Protein AF-A0A9P8PAF6-F1 (afdb_monomer)

Solvent-accessible surface area (backbone atoms only — not comparable to full-atom values): 6484 Å² total; per-residue (Å²): 134,80,80,55,71,42,57,32,78,85,74,51,74,38,40,49,71,60,51,53,59,43,48,71,35,85,88,36,74,45,32,33,90,87,77,63,42,79,60,46,69,59,84,84,63,65,84,78,63,75,80,76,70,83,89,75,89,79,89,77,79,87,80,76,92,78,86,88,79,90,82,79,88,80,77,90,79,88,76,89,79,93,75,90,83,88,89,91,134

Structure (mmCIF, N/CA/C/O backbone):
data_AF-A0A9P8PAF6-F1
#
_entry.id   AF-A0A9P8PAF6-F1
#
loop_
_atom_site.group_PDB
_atom_site.id
_atom_site.type_symbol
_atom_site.label_atom_id
_atom_site.label_alt_id
_atom_site.label_comp_id
_atom_site.label_asym_id
_atom_site.label_entity_id
_atom_site.label_seq_id
_atom_site.pdbx_PDB_ins_code
_atom_site.Cartn_x
_atom_site.Cartn_y
_atom_site.Cartn_z
_atom_site.occupancy
_atom_site.B_iso_or_equiv
_atom_site.auth_seq_id
_atom_site.auth_comp_id
_atom_site.auth_asym_id
_atom_site.a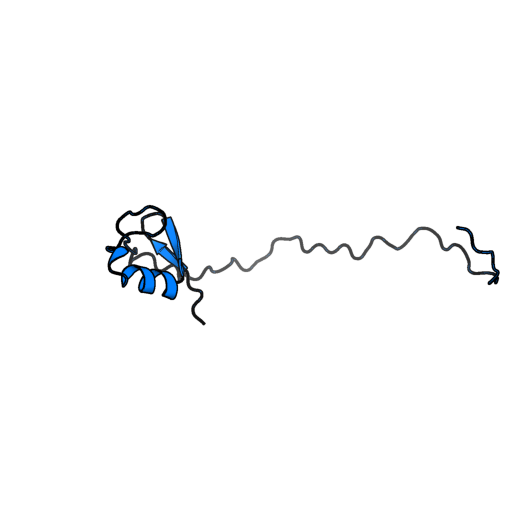uth_atom_id
_atom_site.pdbx_PDB_model_num
ATOM 1 N N . MET A 1 1 ? 20.779 -3.652 -7.478 1.00 52.69 1 MET A N 1
ATOM 2 C CA . MET A 1 1 ? 20.214 -3.471 -6.123 1.00 52.69 1 MET A CA 1
ATOM 3 C C . MET A 1 1 ? 18.708 -3.242 -6.250 1.00 52.69 1 MET A C 1
ATOM 5 O O . MET A 1 1 ? 18.299 -2.250 -6.824 1.00 52.69 1 MET A O 1
ATOM 9 N N . SER A 1 2 ? 17.920 -4.237 -5.838 1.00 60.53 2 SER A N 1
ATOM 10 C CA . SER A 1 2 ? 16.478 -4.237 -5.510 1.00 60.53 2 SER A CA 1
ATOM 11 C C . SER A 1 2 ? 15.493 -3.322 -6.276 1.00 60.53 2 SER A C 1
ATOM 13 O O . SER A 1 2 ? 14.778 -2.545 -5.653 1.00 60.53 2 SER A O 1
ATOM 15 N N . ASN A 1 3 ? 15.349 -3.508 -7.596 1.00 64.81 3 ASN A N 1
ATOM 16 C CA . ASN A 1 3 ? 14.278 -2.911 -8.425 1.00 64.81 3 ASN A CA 1
ATOM 17 C C . ASN A 1 3 ? 12.998 -3.772 -8.499 1.00 64.81 3 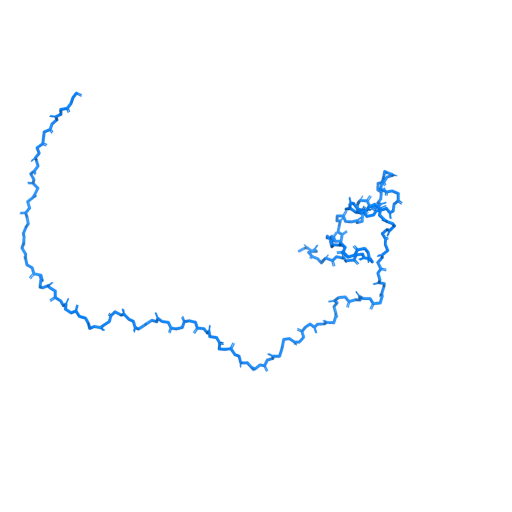ASN A C 1
ATOM 19 O O . ASN A 1 3 ? 12.220 -3.636 -9.438 1.00 64.81 3 ASN A O 1
ATOM 23 N N . ARG A 1 4 ? 12.765 -4.700 -7.557 1.00 78.25 4 ARG A N 1
ATOM 24 C CA . ARG A 1 4 ? 11.572 -5.559 -7.629 1.00 78.25 4 ARG A CA 1
ATOM 25 C C . ARG A 1 4 ? 10.323 -4.739 -7.267 1.00 78.25 4 ARG A C 1
ATOM 27 O O . ARG A 1 4 ? 10.255 -4.245 -6.133 1.00 78.25 4 ARG A O 1
ATOM 34 N N . PRO A 1 5 ? 9.354 -4.590 -8.188 1.00 85.69 5 PRO A N 1
ATOM 35 C CA . PRO A 1 5 ? 8.100 -3.930 -7.879 1.00 85.69 5 PRO A CA 1
ATOM 36 C C . PRO A 1 5 ? 7.226 -4.837 -7.009 1.00 85.69 5 PRO A C 1
ATOM 38 O O . PRO A 1 5 ? 7.281 -6.066 -7.090 1.00 85.69 5 PRO A O 1
ATOM 41 N N . VAL A 1 6 ? 6.411 -4.207 -6.178 1.00 87.50 6 VAL A N 1
ATOM 42 C CA . VAL A 1 6 ? 5.353 -4.811 -5.374 1.00 87.50 6 VAL A CA 1
ATOM 43 C C . VAL A 1 6 ? 4.053 -4.173 -5.811 1.00 87.50 6 VAL A C 1
ATOM 45 O O . VAL A 1 6 ? 3.979 -2.949 -5.922 1.00 87.50 6 VAL A O 1
ATOM 48 N N . ILE A 1 7 ? 3.042 -4.997 -6.050 1.00 89.50 7 ILE A N 1
ATOM 49 C CA . ILE A 1 7 ? 1.711 -4.548 -6.445 1.00 89.50 7 ILE A CA 1
ATOM 50 C C . ILE A 1 7 ? 0.774 -4.824 -5.274 1.00 89.50 7 ILE A C 1
ATOM 52 O O . ILE A 1 7 ? 0.726 -5.947 -4.775 1.00 89.50 7 ILE A O 1
ATOM 56 N N . GLY A 1 8 ? 0.073 -3.790 -4.813 1.00 89.56 8 GLY A N 1
ATOM 57 C CA . GLY A 1 8 ? -0.985 -3.955 -3.816 1.00 89.56 8 GLY A CA 1
ATOM 58 C C . GLY A 1 8 ? -2.300 -4.397 -4.458 1.00 89.56 8 GLY A C 1
ATOM 59 O O . GLY A 1 8 ? -2.495 -4.228 -5.662 1.00 89.56 8 GLY A O 1
ATOM 60 N N . GLU A 1 9 ? -3.252 -4.868 -3.654 1.00 89.81 9 GLU A N 1
ATOM 61 C CA . GLU A 1 9 ? -4.602 -5.234 -4.130 1.00 89.81 9 GLU A CA 1
ATOM 62 C C . GLU A 1 9 ? -5.311 -4.078 -4.853 1.00 89.81 9 GLU A C 1
ATOM 64 O O . GLU A 1 9 ? -6.085 -4.292 -5.782 1.00 89.81 9 GLU A O 1
ATOM 69 N N . CYS A 1 10 ? -4.967 -2.836 -4.502 1.00 92.19 10 CYS A N 1
ATOM 70 C CA . CYS A 1 10 ? -5.415 -1.615 -5.173 1.00 92.19 10 CYS A CA 1
ATOM 71 C C . CYS A 1 10 ? -4.808 -1.372 -6.574 1.00 92.19 10 CYS A C 1
ATOM 73 O O . CYS A 1 10 ? -4.987 -0.283 -7.114 1.00 92.19 10 CYS A O 1
ATOM 75 N N . GLN A 1 11 ? -4.066 -2.336 -7.135 1.00 90.62 11 GLN A N 1
ATOM 76 C CA . GLN A 1 11 ? -3.407 -2.290 -8.451 1.00 90.62 11 GLN A CA 1
ATOM 77 C C . G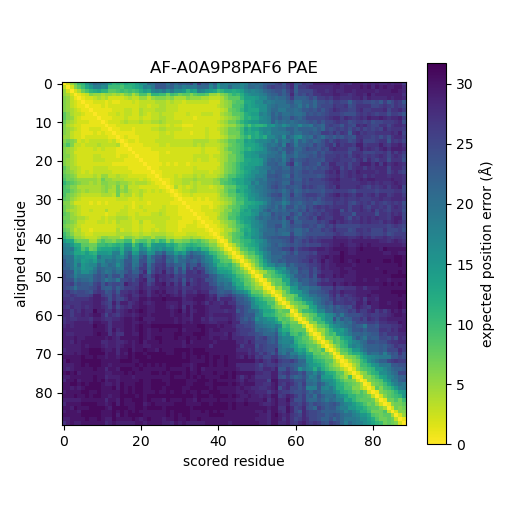LN A 1 11 ? -2.383 -1.157 -8.644 1.00 90.62 11 GLN A C 1
ATOM 79 O O . GLN A 1 11 ? -2.024 -0.816 -9.768 1.00 90.62 11 GLN A O 1
ATOM 84 N N . HIS A 1 12 ? -1.840 -0.616 -7.553 1.00 92.00 12 HIS A N 1
ATOM 85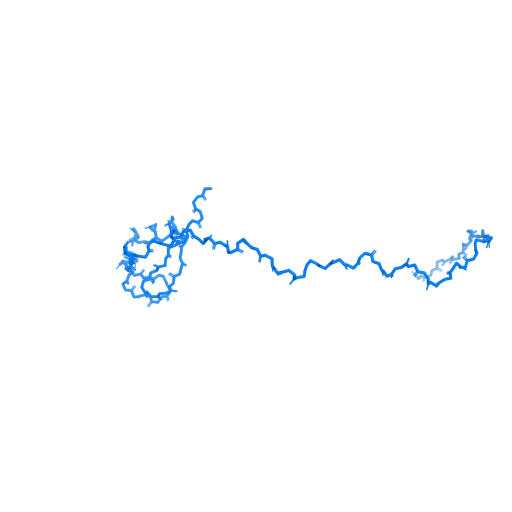 C CA . HIS A 1 12 ? -0.710 0.312 -7.605 1.00 92.00 12 HIS A CA 1
ATOM 86 C C . HIS A 1 12 ? 0.609 -0.424 -7.371 1.00 92.00 12 HIS A C 1
ATOM 88 O O . HIS A 1 12 ? 0.705 -1.266 -6.474 1.00 92.00 12 HIS A O 1
ATOM 94 N N . ALA A 1 13 ? 1.622 -0.078 -8.167 1.00 90.19 13 ALA A N 1
ATOM 95 C CA . ALA A 1 13 ? 2.952 -0.667 -8.112 1.00 90.19 13 ALA A CA 1
ATOM 96 C C . ALA A 1 13 ? 3.958 0.291 -7.467 1.00 90.19 13 ALA A C 1
ATOM 98 O O . ALA A 1 13 ? 4.020 1.470 -7.812 1.00 90.19 13 ALA A O 1
ATOM 99 N N . PHE A 1 14 ? 4.787 -0.232 -6.569 1.00 90.69 14 PHE A N 1
ATOM 100 C CA . PHE A 1 14 ? 5.847 0.521 -5.904 1.00 90.69 14 PHE A CA 1
ATOM 101 C C . PHE A 1 14 ? 7.100 -0.339 -5.767 1.00 90.69 14 PHE A C 1
ATOM 103 O O . PHE A 1 14 ? 7.018 -1.561 -5.669 1.00 90.69 14 PHE A O 1
ATOM 110 N N . HIS A 1 15 ? 8.277 0.276 -5.704 1.00 90.50 15 HIS A N 1
ATOM 111 C CA . HIS A 1 15 ? 9.484 -0.456 -5.321 1.00 90.50 15 HIS A CA 1
ATOM 112 C C . HIS A 1 15 ? 9.385 -0.908 -3.859 1.00 90.50 15 HIS A C 1
ATOM 114 O O . HIS A 1 15 ? 8.929 -0.132 -3.017 1.00 90.50 15 HIS A O 1
ATOM 120 N N . MET A 1 16 ? 9.892 -2.108 -3.546 1.00 86.75 16 MET A N 1
ATOM 121 C CA . MET A 1 16 ? 9.968 -2.639 -2.173 1.00 86.75 16 MET A CA 1
ATOM 122 C C . MET A 1 16 ? 10.455 -1.584 -1.163 1.00 86.75 16 MET A C 1
ATOM 124 O O . MET A 1 16 ? 9.730 -1.213 -0.253 1.00 86.75 16 MET A O 1
ATOM 128 N N . HIS A 1 17 ? 11.653 -1.022 -1.328 1.00 86.94 17 HIS A N 1
ATOM 129 C CA . HIS A 1 17 ? 12.189 -0.094 -0.323 1.00 86.94 17 HIS A CA 1
ATOM 130 C C . HIS A 1 17 ? 11.290 1.138 -0.091 1.00 86.94 17 HIS A C 1
ATOM 132 O O . HIS A 1 17 ? 11.114 1.581 1.042 1.00 86.94 17 HIS A O 1
ATOM 138 N N . CYS A 1 18 ? 10.687 1.663 -1.160 1.00 90.12 18 CYS A N 1
ATOM 139 C CA . CYS A 1 18 ? 9.852 2.857 -1.100 1.00 90.12 18 CYS A CA 1
ATOM 140 C C . CYS A 1 18 ? 8.537 2.605 -0.358 1.00 90.12 18 CYS A C 1
ATOM 142 O O . CYS A 1 18 ? 8.155 3.415 0.484 1.00 90.12 18 CYS A O 1
ATOM 144 N N . ILE A 1 19 ? 7.854 1.492 -0.649 1.00 91.06 19 ILE A N 1
ATOM 145 C CA . ILE A 1 19 ? 6.560 1.206 -0.020 1.00 91.06 19 ILE A CA 1
ATOM 146 C C . ILE A 1 19 ? 6.713 0.843 1.454 1.00 91.06 19 ILE A C 1
ATOM 148 O O . ILE A 1 19 ? 5.918 1.290 2.270 1.00 91.06 19 ILE A O 1
ATOM 152 N N . TRP A 1 20 ? 7.764 0.114 1.824 1.00 90.00 20 TRP A N 1
ATOM 153 C CA . TRP A 1 20 ? 8.013 -0.233 3.223 1.00 90.00 20 TRP A CA 1
ATOM 154 C C . TRP A 1 20 ? 8.318 1.006 4.067 1.00 90.00 20 TRP A C 1
ATOM 156 O O . TRP A 1 20 ? 7.664 1.229 5.082 1.00 90.00 20 TRP A O 1
ATOM 166 N N . LYS A 1 21 ? 9.206 1.881 3.582 1.00 91.94 21 LYS A N 1
ATOM 167 C CA . LYS A 1 21 ? 9.514 3.151 4.253 1.00 91.94 21 LYS A CA 1
ATOM 168 C C . LYS A 1 21 ? 8.290 4.062 4.381 1.00 91.94 21 LYS A C 1
ATOM 170 O O . LYS A 1 21 ? 8.135 4.772 5.372 1.00 91.94 21 LYS A O 1
ATOM 175 N N . TRP A 1 22 ? 7.408 4.045 3.382 1.00 92.44 22 TRP A N 1
ATOM 176 C CA . TRP A 1 22 ? 6.134 4.751 3.461 1.00 92.44 22 TRP A CA 1
ATOM 177 C C . TRP A 1 22 ? 5.252 4.191 4.581 1.00 92.44 22 TRP A C 1
ATOM 179 O O . TRP A 1 22 ? 4.806 4.953 5.432 1.00 92.44 22 TRP A O 1
ATOM 189 N N . LEU A 1 23 ? 5.043 2.873 4.620 1.00 90.69 23 LEU A N 1
ATOM 190 C CA . LEU A 1 23 ? 4.185 2.219 5.615 1.00 90.69 23 LEU A CA 1
ATOM 191 C C . LEU A 1 23 ? 4.693 2.373 7.058 1.00 90.69 23 LEU A C 1
ATOM 193 O O . LEU A 1 23 ? 3.877 2.381 7.975 1.00 90.69 23 LEU A O 1
ATOM 197 N N . GLU A 1 24 ? 6.004 2.532 7.259 1.00 91.19 24 GLU A N 1
ATOM 198 C CA . GLU A 1 24 ? 6.620 2.835 8.563 1.00 91.19 24 GLU A CA 1
ATOM 199 C C . GLU A 1 24 ? 6.308 4.251 9.075 1.00 91.19 24 GLU A C 1
ATOM 201 O O . GLU A 1 24 ? 6.459 4.530 10.263 1.00 91.19 24 GLU A O 1
ATOM 206 N N . THR A 1 25 ? 5.872 5.163 8.203 1.00 92.38 25 THR A N 1
ATOM 207 C CA . THR A 1 25 ? 5.567 6.542 8.595 1.00 92.38 25 THR A CA 1
ATOM 208 C C . THR A 1 25 ? 4.206 6.614 9.296 1.00 92.38 25 THR A C 1
ATOM 210 O O . THR A 1 25 ? 3.203 6.123 8.780 1.00 92.38 25 THR A O 1
ATOM 213 N N . GLU A 1 26 ? 4.122 7.315 10.432 1.00 91.06 26 GLU A N 1
ATOM 214 C CA . GLU A 1 26 ? 2.880 7.445 11.222 1.00 91.06 26 GLU A CA 1
ATOM 215 C C . GLU A 1 26 ? 1.703 8.038 10.424 1.00 91.06 26 GLU A C 1
ATOM 217 O O . GLU A 1 26 ? 0.536 7.711 10.653 1.00 91.06 26 GLU A O 1
ATOM 222 N N . THR A 1 27 ? 1.998 8.896 9.445 1.00 89.56 27 THR A N 1
ATOM 223 C CA . THR A 1 27 ? 0.995 9.532 8.582 1.00 89.56 27 THR A CA 1
ATOM 224 C C . THR A 1 27 ? 0.409 8.585 7.541 1.00 89.56 27 THR A C 1
ATOM 226 O O . THR A 1 27 ? -0.715 8.814 7.086 1.00 89.56 27 THR A O 1
ATOM 229 N N . ALA A 1 28 ? 1.130 7.521 7.175 1.00 88.75 28 ALA A N 1
ATOM 230 C CA . ALA A 1 28 ? 0.699 6.583 6.150 1.00 88.75 28 ALA A CA 1
ATOM 231 C C . ALA A 1 28 ? -0.464 5.715 6.628 1.00 88.75 28 ALA A C 1
ATOM 233 O O . ALA A 1 28 ? -1.316 5.365 5.819 1.00 88.75 28 ALA A O 1
ATOM 234 N N . LYS A 1 29 ? -0.527 5.384 7.928 1.00 90.25 29 LYS A N 1
ATOM 235 C CA . LYS A 1 29 ? -1.599 4.568 8.539 1.00 90.25 29 LYS A CA 1
ATOM 236 C C . LYS A 1 29 ? -1.863 3.245 7.803 1.00 90.25 29 LYS A C 1
ATOM 238 O O . LYS A 1 29 ? -2.996 2.775 7.754 1.00 90.25 29 LYS A O 1
ATOM 243 N N . GLY A 1 30 ? -0.832 2.670 7.183 1.00 89.31 30 GLY A N 1
ATOM 244 C CA . GLY A 1 30 ? -0.975 1.466 6.365 1.00 89.31 30 GLY A CA 1
ATOM 245 C C . GLY A 1 30 ? -1.753 1.669 5.057 1.00 89.31 30 GLY A C 1
ATOM 246 O O . GLY A 1 30 ? -2.277 0.703 4.508 1.00 89.31 30 GLY A O 1
ATOM 247 N N . LEU A 1 31 ? -1.874 2.904 4.562 1.00 93.69 31 LEU A N 1
ATOM 248 C CA . LEU A 1 31 ? -2.634 3.241 3.360 1.00 93.69 31 LEU A CA 1
ATOM 249 C C . LEU A 1 31 ? -1.732 3.385 2.130 1.00 93.69 31 LEU A C 1
ATOM 251 O O . LEU A 1 31 ? -0.602 3.874 2.198 1.00 93.69 31 LEU A O 1
ATOM 255 N N . CYS A 1 32 ? -2.279 3.019 0.973 1.00 94.06 32 CYS A N 1
ATOM 256 C CA . CYS A 1 32 ? -1.663 3.222 -0.328 1.00 94.06 32 CYS A CA 1
ATOM 257 C C . CYS A 1 32 ? -1.423 4.725 -0.592 1.00 94.06 32 CYS A C 1
ATOM 259 O O . CYS A 1 32 ? -2.368 5.511 -0.462 1.00 94.06 32 CYS A O 1
ATOM 261 N N . PRO A 1 33 ? -0.221 5.135 -1.045 1.00 92.19 33 PRO A N 1
ATOM 262 C CA . PRO A 1 33 ? 0.083 6.533 -1.373 1.00 92.19 33 PRO A CA 1
ATOM 263 C C . PRO A 1 33 ? -0.836 7.144 -2.439 1.00 92.19 33 PRO A C 1
ATOM 265 O O . PRO A 1 33 ? -1.089 8.345 -2.420 1.00 92.19 33 PRO A O 1
ATOM 268 N N . MET A 1 34 ? -1.325 6.320 -3.371 1.00 92.56 34 MET A N 1
ATOM 269 C CA . MET A 1 34 ? -2.071 6.784 -4.544 1.00 92.56 34 MET A CA 1
ATOM 270 C C . MET A 1 34 ? -3.572 6.880 -4.270 1.00 92.56 34 MET A C 1
ATOM 272 O O . MET A 1 34 ? -4.187 7.907 -4.537 1.00 92.56 34 MET A O 1
ATOM 276 N N . CYS A 1 35 ? -4.170 5.830 -3.702 1.00 94.94 35 CYS A N 1
ATOM 277 C CA . CYS A 1 35 ? -5.624 5.752 -3.522 1.00 94.94 35 CYS A CA 1
ATOM 278 C C . CYS A 1 35 ? -6.093 5.811 -2.065 1.00 94.94 35 CYS A C 1
ATOM 280 O O . CYS A 1 35 ? -7.297 5.771 -1.813 1.00 94.94 35 CYS A O 1
ATOM 282 N N . ARG A 1 36 ? -5.167 5.887 -1.098 1.00 92.69 36 ARG A N 1
ATOM 283 C CA . ARG A 1 36 ? -5.455 5.920 0.347 1.00 92.69 36 ARG A CA 1
ATOM 284 C C . ARG A 1 36 ? -6.305 4.747 0.853 1.00 92.69 36 ARG A C 1
ATOM 286 O O . ARG A 1 36 ? -6.905 4.843 1.917 1.00 92.69 36 ARG A O 1
ATOM 293 N N . GLN A 1 37 ? -6.359 3.648 0.105 1.00 91.94 37 GLN A N 1
ATOM 294 C CA . GLN A 1 37 ? -6.961 2.392 0.550 1.00 91.94 37 GLN A CA 1
ATOM 295 C C . GLN A 1 37 ? -5.965 1.616 1.421 1.00 91.94 37 GLN A C 1
ATOM 297 O O . GLN A 1 37 ? -4.760 1.810 1.239 1.00 91.94 37 GLN A O 1
ATOM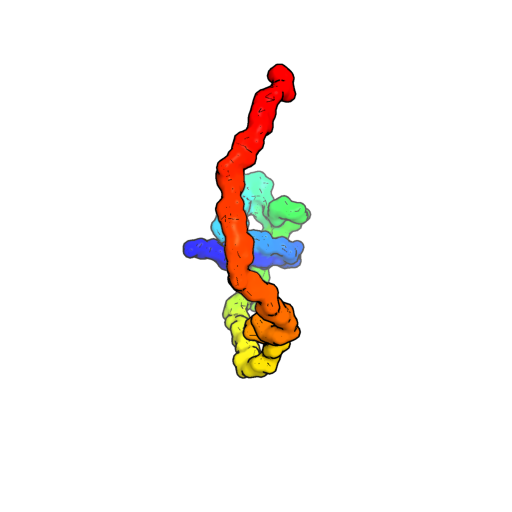 302 N N . PRO A 1 38 ? -6.420 0.736 2.331 1.00 91.94 38 PRO A N 1
ATOM 303 C CA . PRO A 1 38 ? -5.536 -0.176 3.053 1.00 91.94 38 PRO A CA 1
ATOM 304 C C . PRO A 1 38 ? -4.603 -0.913 2.087 1.00 91.94 38 PRO A C 1
ATOM 306 O O . PRO A 1 38 ? -5.051 -1.475 1.089 1.00 91.94 38 PRO A O 1
ATOM 309 N N . PHE A 1 39 ? -3.295 -0.854 2.338 1.00 91.19 39 PHE A N 1
ATOM 310 C CA . PHE A 1 39 ? -2.306 -1.480 1.469 1.00 91.19 39 PHE A CA 1
ATOM 311 C C . PHE A 1 39 ? -2.064 -2.928 1.902 1.00 91.19 39 PHE A C 1
ATOM 313 O O . PHE A 1 39 ? -1.381 -3.196 2.889 1.00 91.19 39 PHE A O 1
ATOM 320 N N . THR A 1 40 ? -2.615 -3.860 1.133 1.00 89.06 40 THR A N 1
ATOM 321 C CA . THR A 1 40 ? -2.472 -5.310 1.292 1.00 89.06 40 THR A CA 1
ATOM 322 C C . THR A 1 40 ? -1.678 -5.881 0.120 1.00 89.06 40 THR A C 1
ATOM 324 O O . THR A 1 40 ? -1.893 -5.524 -1.041 1.00 89.06 40 THR A O 1
ATOM 327 N N . MET A 1 41 ? -0.705 -6.738 0.437 1.00 84.00 41 MET A N 1
ATOM 328 C CA . MET A 1 41 ? 0.069 -7.486 -0.551 1.00 84.00 41 MET A CA 1
ATOM 329 C C . MET A 1 41 ? -0.522 -8.889 -0.657 1.00 84.00 41 MET A C 1
ATOM 331 O O . MET A 1 41 ? -0.570 -9.604 0.347 1.00 84.00 41 MET A O 1
ATOM 335 N N . ASP A 1 42 ? -0.914 -9.295 -1.862 1.00 72.69 42 ASP A N 1
ATOM 336 C CA . ASP A 1 42 ? -1.314 -10.672 -2.138 1.00 72.69 42 ASP A CA 1
ATOM 337 C C . ASP A 1 42 ? -0.099 -11.596 -1.950 1.00 72.69 42 ASP A C 1
ATOM 339 O O . ASP A 1 42 ? 0.794 -11.651 -2.799 1.00 72.69 42 ASP A O 1
ATOM 343 N N . LYS A 1 43 ? -0.047 -12.333 -0.834 1.00 61.06 43 LYS A N 1
ATOM 344 C CA . LYS A 1 43 ? 1.052 -13.272 -0.534 1.00 61.06 43 LYS A CA 1
ATOM 345 C C . LYS A 1 43 ? 1.122 -14.442 -1.521 1.00 61.06 43 LYS A C 1
ATOM 347 O O . LYS A 1 43 ? 2.164 -15.070 -1.635 1.00 61.06 43 LYS A O 1
ATOM 352 N N . GLU A 1 44 ? 0.037 -14.709 -2.243 1.00 61.34 44 GLU A N 1
ATOM 353 C CA . GLU A 1 44 ? -0.057 -15.775 -3.250 1.00 61.34 44 GLU A CA 1
ATOM 354 C C . GLU A 1 44 ? 0.301 -15.325 -4.670 1.00 61.34 44 GLU A C 1
ATOM 356 O O . GLU A 1 44 ? 0.415 -16.156 -5.572 1.00 61.34 44 GLU A O 1
ATOM 361 N N . LYS A 1 45 ? 0.525 -14.025 -4.889 1.00 54.16 45 LYS A N 1
ATOM 362 C CA . LYS A 1 45 ? 0.993 -13.494 -6.174 1.00 54.16 45 LYS A CA 1
ATOM 363 C C . LYS A 1 45 ? 2.483 -13.217 -6.094 1.00 54.16 45 LYS A C 1
ATOM 365 O O . LYS A 1 45 ? 2.944 -12.087 -6.256 1.00 54.16 45 LYS A O 1
ATOM 370 N N . ASP A 1 46 ? 3.263 -14.268 -5.880 1.00 55.28 46 ASP A N 1
ATOM 371 C CA . ASP A 1 46 ? 4.673 -14.216 -6.226 1.00 55.28 46 ASP A CA 1
ATOM 372 C C . ASP A 1 46 ? 4.787 -13.965 -7.735 1.00 55.28 46 ASP A C 1
ATOM 374 O O . ASP A 1 46 ? 4.697 -14.872 -8.558 1.00 55.28 46 ASP A O 1
ATOM 378 N N . VAL A 1 47 ? 5.025 -12.705 -8.109 1.00 59.56 47 VAL A N 1
ATOM 379 C CA . VAL A 1 47 ? 5.304 -12.246 -9.487 1.00 59.56 47 VAL A CA 1
ATOM 380 C C . VAL A 1 47 ? 6.585 -12.882 -10.068 1.00 59.56 47 VAL A C 1
ATOM 382 O O . VAL A 1 47 ? 6.979 -12.598 -11.190 1.00 59.56 47 VAL A O 1
ATOM 385 N N . ASN A 1 48 ? 7.226 -13.805 -9.346 1.00 54.69 48 ASN A N 1
ATOM 386 C CA . ASN A 1 48 ? 8.308 -14.633 -9.860 1.00 54.69 48 ASN A CA 1
ATOM 387 C C . ASN A 1 48 ? 7.838 -16.061 -10.186 1.00 54.69 48 ASN A C 1
ATOM 389 O O . ASN A 1 48 ? 8.466 -17.040 -9.792 1.00 54.69 48 ASN A O 1
ATOM 393 N N . LYS A 1 49 ? 6.742 -16.198 -10.936 1.00 52.06 49 LYS A N 1
ATOM 394 C CA . LYS A 1 49 ? 6.696 -17.278 -11.924 1.00 52.06 49 LYS A CA 1
ATOM 395 C C . LYS A 1 49 ? 7.468 -16.753 -13.117 1.00 52.06 49 LYS A C 1
ATOM 397 O O . LYS A 1 49 ? 6.971 -15.875 -13.818 1.00 52.06 49 LYS A O 1
ATOM 402 N N . GLY A 1 50 ? 8.706 -17.223 -13.261 1.00 51.25 50 GLY A N 1
ATOM 403 C CA . GLY A 1 50 ? 9.563 -16.881 -14.384 1.00 51.25 50 GLY A CA 1
ATOM 404 C C . GLY A 1 50 ? 8.751 -16.895 -15.671 1.00 51.25 50 GLY A C 1
ATOM 405 O O . GLY A 1 50 ? 8.120 -17.898 -16.003 1.00 51.25 50 GLY A O 1
ATOM 406 N N . VAL A 1 51 ? 8.726 -15.755 -16.354 1.00 51.03 51 VAL A N 1
ATOM 407 C CA . VAL A 1 51 ? 8.286 -15.706 -17.739 1.00 51.03 51 VAL A CA 1
ATOM 408 C C . VAL A 1 51 ? 9.301 -16.549 -18.501 1.00 51.03 51 VAL A C 1
ATOM 410 O O . VAL A 1 51 ? 10.390 -16.078 -18.820 1.00 51.03 51 VAL A O 1
ATOM 413 N N . SER A 1 52 ? 8.981 -17.815 -18.750 1.00 56.62 52 SER A N 1
ATOM 414 C CA . SER A 1 52 ? 9.549 -18.530 -19.881 1.00 56.62 52 SER A CA 1
ATOM 415 C C . SER A 1 52 ? 9.012 -17.819 -21.115 1.00 56.62 52 SER A C 1
ATOM 417 O O . SER A 1 52 ? 7.885 -18.052 -21.553 1.00 56.62 52 SER A O 1
ATOM 419 N N . LEU A 1 53 ? 9.800 -16.866 -21.617 1.00 55.19 53 LEU A N 1
ATOM 420 C CA . LEU A 1 53 ? 9.653 -16.380 -22.982 1.00 55.19 53 LEU A CA 1
ATOM 421 C C . LEU A 1 53 ? 9.586 -17.634 -23.868 1.00 55.19 53 LEU A C 1
ATOM 423 O O . LEU A 1 53 ? 10.459 -18.492 -23.715 1.00 55.19 53 LEU A O 1
ATOM 427 N N . PRO A 1 54 ? 8.554 -17.810 -24.713 1.00 57.09 54 PRO A N 1
ATOM 428 C CA . PRO A 1 54 ? 8.574 -18.888 -25.680 1.00 57.09 54 PRO A CA 1
ATOM 429 C C . PRO A 1 54 ? 9.757 -18.634 -26.613 1.00 57.09 54 PRO A C 1
ATOM 431 O O . PRO A 1 54 ? 9.771 -17.695 -27.410 1.00 57.09 54 PRO A O 1
ATOM 434 N N . ASP A 1 55 ? 10.777 -19.453 -26.413 1.00 66.00 55 ASP A N 1
ATOM 435 C CA . ASP A 1 55 ? 11.947 -19.594 -27.252 1.00 66.00 55 ASP A CA 1
ATOM 436 C C . ASP A 1 55 ? 11.471 -20.288 -28.529 1.00 66.00 55 ASP A C 1
ATOM 438 O O . ASP A 1 55 ? 11.244 -21.489 -28.505 1.00 66.00 55 ASP A O 1
ATOM 442 N N . GLU A 1 56 ? 11.109 -19.501 -29.550 1.00 62.94 56 GLU A N 1
ATOM 443 C CA . GLU A 1 56 ? 11.217 -19.817 -30.987 1.00 62.94 56 GLU A CA 1
ATOM 444 C C . GLU A 1 56 ? 10.376 -18.827 -31.832 1.00 62.94 56 GLU A C 1
ATOM 446 O O . GLU A 1 56 ? 9.246 -19.074 -32.247 1.00 62.94 56 GLU A O 1
ATOM 451 N N . ASN A 1 57 ? 11.011 -17.691 -32.139 1.00 62.81 57 ASN A N 1
ATOM 452 C CA . ASN A 1 57 ? 11.005 -17.062 -33.466 1.00 62.81 57 ASN A CA 1
ATOM 453 C C . ASN A 1 57 ? 9.731 -16.342 -33.993 1.00 62.81 57 ASN A C 1
ATOM 455 O O . ASN A 1 57 ? 8.901 -16.935 -34.681 1.00 62.81 57 ASN A O 1
ATOM 459 N N . ARG A 1 58 ? 9.672 -15.002 -33.853 1.00 52.56 58 ARG A N 1
ATOM 460 C CA . ARG A 1 58 ? 9.027 -14.081 -34.830 1.00 52.56 58 ARG A CA 1
ATOM 461 C C . ARG A 1 58 ? 9.826 -12.761 -34.904 1.00 52.56 58 ARG A C 1
ATOM 463 O O . ARG A 1 58 ? 9.773 -11.972 -33.970 1.00 52.56 58 ARG A O 1
ATOM 470 N N . TYR A 1 59 ? 10.705 -12.572 -35.899 1.00 56.00 59 TYR A N 1
ATOM 471 C CA . TYR A 1 59 ? 10.422 -11.814 -37.141 1.00 56.00 59 TYR A CA 1
ATOM 472 C C . TYR A 1 59 ? 9.711 -10.476 -36.837 1.00 56.00 59 TYR A C 1
ATOM 474 O O . TYR A 1 59 ? 8.516 -10.481 -36.564 1.00 56.00 59 TYR A O 1
ATOM 482 N N . MET A 1 60 ? 10.356 -9.306 -36.797 1.00 52.28 60 MET A N 1
ATOM 483 C CA . MET A 1 60 ? 11.214 -8.689 -37.816 1.00 52.28 60 MET A CA 1
ATOM 484 C C . MET A 1 60 ? 12.394 -7.969 -37.138 1.00 52.28 60 MET A C 1
ATOM 486 O O . MET A 1 60 ? 12.222 -6.888 -36.575 1.00 52.28 60 MET A O 1
ATOM 490 N N . ALA A 1 61 ? 13.596 -8.539 -37.196 1.00 56.94 61 ALA A N 1
ATOM 491 C CA . ALA A 1 61 ? 14.787 -7.702 -37.151 1.00 56.94 61 ALA A CA 1
ATOM 492 C C . ALA A 1 61 ? 14.791 -6.916 -38.467 1.00 56.94 61 ALA A C 1
ATOM 494 O O . ALA A 1 61 ? 14.679 -7.502 -39.542 1.00 56.94 61 ALA A O 1
ATOM 495 N N . GLN A 1 62 ? 14.800 -5.593 -38.380 1.00 58.34 62 GLN A N 1
ATOM 496 C CA . GLN A 1 62 ? 14.846 -4.702 -39.530 1.00 58.34 62 GLN A CA 1
ATOM 497 C C . GLN A 1 62 ? 16.240 -4.793 -40.162 1.00 58.34 62 GLN A C 1
ATOM 499 O O . GLN A 1 62 ? 17.113 -3.976 -39.899 1.00 58.34 62 GLN A O 1
ATOM 504 N N . GLU A 1 63 ? 16.458 -5.818 -40.979 1.00 56.22 63 GLU A N 1
ATOM 505 C CA . GLU A 1 63 ? 17.554 -5.843 -41.939 1.00 56.22 63 GLU A CA 1
ATOM 506 C C . GLU A 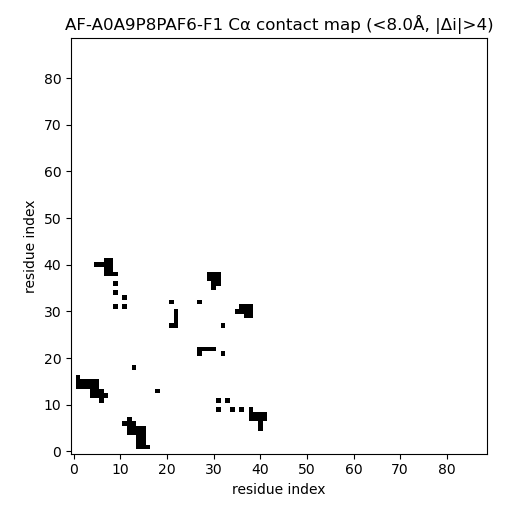1 63 ? 17.112 -5.007 -43.143 1.00 56.22 63 GLU A C 1
ATOM 508 O O . GLU A 1 63 ? 16.441 -5.488 -44.053 1.00 56.22 63 GLU A O 1
ATOM 513 N N . ASN A 1 64 ? 17.437 -3.717 -43.121 1.00 57.41 64 ASN A N 1
ATOM 514 C CA . ASN A 1 64 ? 17.473 -2.915 -44.339 1.00 57.41 64 ASN A CA 1
ATOM 515 C C . ASN A 1 64 ? 18.860 -2.296 -44.498 1.00 57.41 64 ASN A C 1
ATOM 517 O O . ASN A 1 64 ? 19.023 -1.081 -44.450 1.00 57.41 64 ASN A O 1
ATOM 521 N N . ASP A 1 65 ? 19.847 -3.166 -44.682 1.00 60.00 65 ASP A N 1
ATOM 522 C CA . ASP A 1 65 ? 21.197 -2.801 -45.117 1.00 60.00 65 ASP A CA 1
ATOM 523 C C . ASP A 1 65 ? 21.352 -3.019 -46.636 1.00 60.00 65 ASP A C 1
ATOM 525 O O . ASP A 1 65 ? 22.390 -3.461 -47.118 1.00 60.00 65 ASP A O 1
ATOM 529 N N . ASN A 1 66 ? 20.291 -2.773 -47.423 1.00 59.81 66 ASN A N 1
ATOM 530 C CA . ASN A 1 66 ? 20.367 -2.948 -48.876 1.00 59.81 66 ASN A CA 1
ATOM 531 C C . ASN A 1 66 ? 19.458 -2.004 -49.686 1.00 59.81 66 ASN A C 1
ATOM 533 O O . ASN A 1 66 ? 18.633 -2.444 -50.486 1.00 59.81 66 ASN A O 1
ATOM 537 N N . PHE A 1 67 ? 19.627 -0.688 -49.512 1.00 55.91 67 PHE A N 1
ATOM 538 C CA . PHE A 1 67 ? 19.063 0.313 -50.432 1.00 55.91 67 PHE A CA 1
ATOM 539 C C . PHE A 1 67 ? 20.015 1.494 -50.694 1.00 55.91 67 PHE A C 1
ATOM 541 O O . PHE A 1 67 ? 19.626 2.655 -50.633 1.00 55.91 67 PHE A O 1
ATOM 548 N N . LEU A 1 68 ? 21.288 1.226 -50.990 1.00 56.59 68 LEU A N 1
ATOM 549 C CA . LEU A 1 68 ? 22.122 2.223 -51.672 1.00 56.59 68 LEU A CA 1
ATOM 550 C C . LEU A 1 68 ? 23.158 1.551 -52.576 1.00 56.59 68 LEU A C 1
ATOM 552 O O . LEU A 1 68 ? 24.363 1.743 -52.470 1.00 56.59 68 LEU A O 1
ATOM 556 N N . THR A 1 69 ? 22.680 0.710 -53.483 1.00 60.78 69 THR A N 1
ATOM 557 C CA . THR A 1 69 ? 23.423 0.342 -54.686 1.00 60.78 69 THR A CA 1
ATOM 558 C C . THR A 1 69 ? 22.431 0.460 -55.835 1.00 60.78 69 THR A C 1
ATOM 560 O O . THR A 1 69 ? 21.325 -0.053 -55.728 1.00 60.78 69 THR A O 1
ATOM 563 N N . GLU A 1 70 ? 22.833 1.177 -56.887 1.00 60.25 70 GLU A N 1
ATOM 564 C CA . GLU A 1 70 ? 22.100 1.431 -58.143 1.00 60.25 70 GLU A CA 1
ATOM 565 C C . GLU A 1 70 ? 21.265 2.725 -58.240 1.00 60.25 70 GLU A C 1
ATOM 567 O O . GLU A 1 70 ? 20.064 2.699 -58.479 1.00 60.25 70 GLU A O 1
ATOM 572 N N . MET A 1 71 ? 21.931 3.887 -58.191 1.00 61.22 71 MET A N 1
ATOM 573 C CA . MET A 1 71 ? 21.828 4.856 -59.299 1.00 61.22 71 MET A CA 1
ATOM 574 C C . MET A 1 71 ? 22.924 5.933 -59.240 1.00 61.22 71 MET A C 1
ATOM 576 O O . MET A 1 71 ? 22.806 6.924 -58.531 1.00 61.22 71 MET A O 1
ATOM 580 N N . GLY A 1 72 ? 23.953 5.739 -60.071 1.00 45.50 72 GLY A N 1
ATOM 581 C CA . GLY A 1 72 ? 24.728 6.814 -60.697 1.00 45.50 72 GLY A CA 1
ATOM 582 C C . GLY A 1 72 ? 25.861 7.426 -59.877 1.00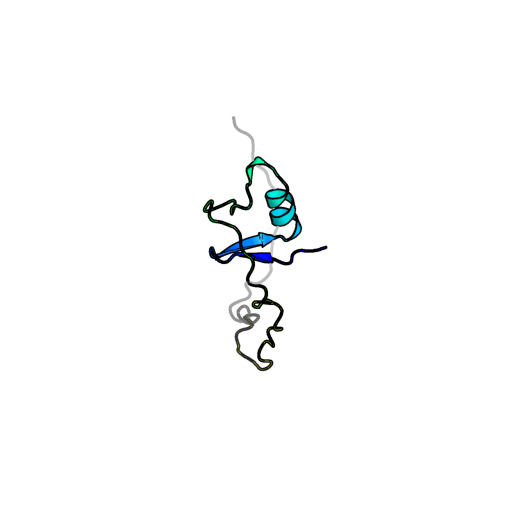 45.50 72 GLY A C 1
ATOM 583 O O . GLY A 1 72 ? 25.636 8.305 -59.054 1.00 45.50 72 GLY A O 1
ATOM 584 N N . GLU A 1 73 ? 27.097 7.058 -60.209 1.00 52.78 73 GLU A N 1
ATOM 585 C CA . GLU A 1 73 ? 28.250 7.947 -60.044 1.00 52.78 73 GLU A CA 1
ATOM 586 C C . GLU A 1 73 ? 28.056 9.211 -60.905 1.00 52.78 73 GLU A C 1
ATOM 588 O O . GLU A 1 73 ? 27.920 9.094 -62.127 1.00 52.78 73 GLU A O 1
ATOM 593 N N . PRO A 1 74 ? 28.134 10.428 -60.341 1.00 52.38 74 PRO A N 1
ATOM 594 C CA . PRO A 1 74 ? 28.697 11.550 -61.066 1.00 52.38 74 PRO A CA 1
ATOM 595 C C . PRO A 1 74 ? 30.192 11.649 -60.751 1.00 52.38 74 PRO A C 1
ATOM 597 O O . PRO A 1 74 ? 30.622 11.751 -59.603 1.00 52.38 74 PRO A O 1
ATOM 600 N N . GLN A 1 75 ? 30.946 11.570 -61.840 1.00 43.56 75 GLN A N 1
ATOM 601 C CA . GLN A 1 75 ? 32.395 11.595 -61.976 1.00 43.56 75 GLN A CA 1
ATOM 602 C C . GLN A 1 75 ? 33.078 12.665 -61.113 1.00 43.56 75 GLN A C 1
ATOM 604 O O . GLN A 1 75 ? 32.651 13.820 -61.062 1.00 43.56 75 GLN A O 1
ATOM 609 N N . ILE A 1 76 ? 34.204 12.278 -60.509 1.00 56.03 76 ILE A N 1
ATOM 610 C CA . ILE A 1 76 ? 35.244 13.216 -60.084 1.00 56.03 76 ILE A CA 1
ATOM 611 C C . ILE A 1 76 ? 35.652 14.082 -61.283 1.00 56.03 76 ILE A C 1
ATOM 613 O O . ILE A 1 76 ? 35.810 13.536 -62.367 1.00 56.03 76 ILE A O 1
ATOM 617 N N . THR A 1 77 ? 35.830 15.390 -61.085 1.00 45.00 77 THR A N 1
ATOM 618 C CA . THR A 1 77 ? 36.961 16.190 -61.603 1.00 45.00 77 THR A CA 1
ATOM 619 C C . THR A 1 77 ? 36.702 17.681 -61.398 1.00 45.00 77 THR A C 1
ATOM 621 O O . THR A 1 77 ? 35.686 18.186 -61.865 1.00 45.00 77 THR A O 1
ATOM 624 N N . ASP A 1 78 ? 37.692 18.343 -60.784 1.00 45.41 78 ASP A N 1
ATOM 625 C CA . ASP A 1 78 ? 38.049 19.764 -60.932 1.00 45.41 78 ASP A CA 1
ATOM 626 C C . ASP A 1 78 ? 37.049 20.815 -60.400 1.00 45.41 78 ASP A C 1
ATOM 628 O O . ASP A 1 78 ? 35.849 20.736 -60.597 1.00 45.41 78 ASP A O 1
ATOM 632 N N . ALA A 1 79 ? 37.422 21.901 -59.731 1.00 50.91 79 ALA A N 1
ATOM 633 C CA . ALA A 1 79 ? 38.685 22.423 -59.245 1.00 50.91 79 ALA A CA 1
ATOM 634 C C . ALA A 1 79 ? 38.345 23.531 -58.222 1.00 50.91 79 ALA A C 1
ATOM 636 O O . ALA A 1 79 ? 37.279 24.137 -58.272 1.00 50.91 79 ALA A O 1
ATOM 637 N N . MET A 1 80 ? 39.269 23.774 -57.295 1.00 50.44 80 MET A N 1
ATOM 638 C CA . MET A 1 80 ? 39.734 25.101 -56.866 1.00 50.44 80 MET A CA 1
ATOM 639 C C . MET A 1 80 ? 38.766 26.295 -57.036 1.00 50.44 80 MET A C 1
ATOM 641 O O . MET A 1 80 ? 38.541 26.746 -58.152 1.00 50.44 80 MET A O 1
ATOM 645 N N . SER A 1 81 ? 38.376 26.940 -55.931 1.00 53.88 81 SER A N 1
ATOM 646 C CA . SER A 1 81 ? 38.868 28.299 -55.643 1.00 53.88 81 SER A CA 1
ATOM 647 C C . SER A 1 81 ? 38.436 28.760 -54.250 1.00 53.88 81 SER A C 1
ATOM 649 O O . SER A 1 81 ? 37.251 28.883 -53.952 1.00 53.88 81 SER A O 1
ATOM 651 N N . VAL A 1 82 ? 39.421 29.048 -53.402 1.00 61.34 82 VAL A N 1
ATOM 652 C CA . VAL A 1 82 ? 39.265 30.002 -52.302 1.00 61.34 82 VAL A CA 1
ATOM 653 C C . VAL A 1 82 ? 39.311 31.404 -52.907 1.00 61.34 82 VAL A C 1
ATOM 655 O O . VAL A 1 82 ? 40.272 31.724 -53.602 1.00 61.34 82 VAL A O 1
ATOM 658 N N . GLN A 1 83 ? 38.276 32.208 -52.676 1.00 56.38 83 GLN A N 1
ATOM 659 C CA . GLN A 1 83 ? 38.221 33.668 -52.862 1.00 56.38 83 GLN A CA 1
ATOM 660 C C . GLN A 1 83 ? 36.890 34.120 -52.241 1.00 56.38 83 GLN A C 1
ATOM 662 O O . GLN A 1 83 ? 35.840 33.598 -52.594 1.00 56.38 83 GLN A O 1
ATOM 667 N N . ASP A 1 84 ? 36.941 34.770 -51.079 1.00 52.56 84 ASP A N 1
ATOM 668 C CA . ASP A 1 84 ? 36.910 36.235 -50.930 1.00 52.56 84 ASP A CA 1
ATOM 669 C C . ASP A 1 84 ? 35.550 36.824 -51.330 1.00 52.56 84 ASP A C 1
ATOM 671 O O . ASP A 1 84 ? 35.110 36.623 -52.456 1.00 52.56 84 ASP A O 1
ATOM 675 N N . LEU A 1 85 ? 34.883 37.488 -50.374 1.00 62.00 85 LEU A N 1
ATOM 676 C CA . LEU A 1 85 ? 34.269 38.815 -50.529 1.00 62.00 85 LEU A CA 1
ATOM 677 C C . LEU A 1 85 ? 33.538 39.238 -49.230 1.00 62.00 85 LEU A C 1
ATOM 679 O O . LEU A 1 85 ? 32.416 38.829 -48.953 1.00 62.00 85 LEU A O 1
ATOM 683 N N . SER A 1 86 ? 34.226 40.109 -48.481 1.00 54.31 86 SER A N 1
ATOM 684 C CA . SER A 1 86 ? 33.763 41.390 -47.901 1.00 54.31 86 SER A CA 1
ATOM 685 C C . SER A 1 86 ? 32.618 41.505 -46.868 1.00 54.31 86 SER A C 1
ATOM 687 O O . SER A 1 86 ? 31.543 40.930 -46.972 1.00 54.31 86 SER A O 1
ATOM 689 N N . ALA A 1 87 ? 32.899 42.397 -45.908 1.00 53.31 87 ALA A N 1
ATOM 690 C CA . ALA A 1 87 ? 32.099 42.916 -44.801 1.00 53.31 87 ALA A CA 1
ATOM 691 C C . ALA A 1 87 ? 30.857 43.751 -45.186 1.00 53.31 87 ALA A C 1
ATOM 693 O O . ALA A 1 87 ? 30.816 44.342 -46.264 1.00 53.31 87 AL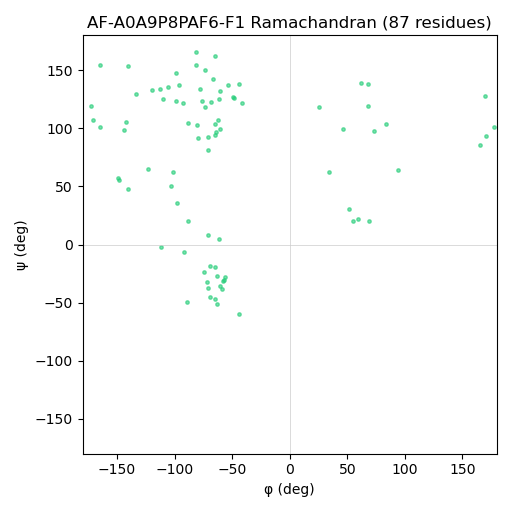A A O 1
ATOM 694 N N . GLY A 1 88 ? 29.931 43.902 -44.224 1.00 55.72 88 GLY A N 1
ATOM 695 C CA . GLY A 1 88 ? 28.931 44.979 -44.191 1.00 55.72 88 GLY A CA 1
ATOM 696 C C . GLY A 1 88 ? 27.831 44.807 -43.127 1.00 55.72 88 GLY A C 1
ATOM 697 O O . GLY A 1 88 ? 26.858 44.113 -43.399 1.00 55.72 88 GLY A O 1
ATOM 698 N N . ASP A 1 89 ? 28.015 45.391 -41.934 1.00 40.38 89 ASP A N 1
ATOM 699 C CA . ASP A 1 89 ? 27.185 46.462 -41.315 1.00 40.38 89 ASP A CA 1
ATOM 700 C C . ASP A 1 89 ? 27.881 46.961 -40.031 1.00 40.38 89 ASP A C 1
ATOM 702 O O . ASP A 1 89 ? 28.141 46.127 -39.131 1.00 40.38 89 ASP A O 1
#

Foldseek 3Di:
DFPDWFAFPVRDIDTPVVVVVLCPDPVLVCADPPPRHRGHGDPPPPVPPDPPPPPDDDDDPPPPPPDPDDDDDDDDDDDDDDDDDDDDD

Nearest PDB structures (foldseek):
  8a61-assembly1_U  TM=9.031E-01  e=1.059E-04  Saccharomyces cerevisiae
  5lcw-assembly1_B  TM=8.358E-01  e=1.650E-03  Homo sapiens
  6tnt-assembly1_B  TM=8.505E-01  e=4.213E-03  Homo sapiens

Secondary structure (DSSP, 8-state):
----EEEBTTS-EEEHHHHHHHHTSTTTTTB-TTT-SB--B-TT--S-S------S----------S-SSS------------------

InterPro domains:
  IPR001841 Zinc finger, RING-type [PS50089] (9-36)
  IPR013083 Zinc finger, RING/FYVE/PHD-type [G3DSA:3.30.40.10] (2-43)
  IPR024991 Anaphase-promoting complex subunit 11, RING-H2 finger [PF12861] (6-42)

Mean predicted aligned error: 18.75 Å

Sequence (89 aa):
MSNRPVIGECQHAFHMHCIWKWLETETAKGLCPMCRQPFTMDKEKDVNKGVSLPDENRYMAQENDNFLTEMGEPQITDAMSVQDLS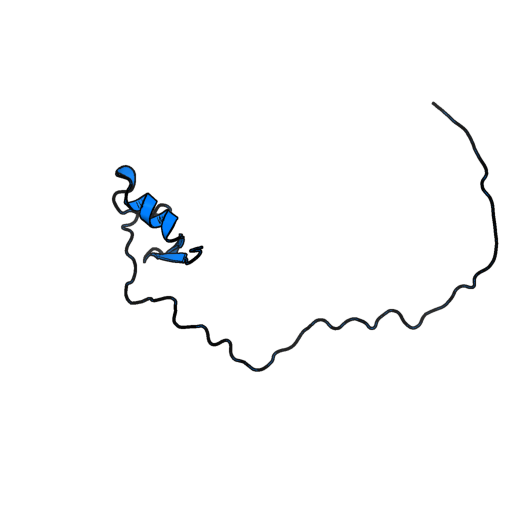AGD

pLDDT: mean 70.51, std 17.67, range [40.38, 94.94]

Organism: NCBI:txid1378263

Radius of gyration: 31.36 Å; Cα contacts (8 Å, |Δi|>4): 52; chains: 1; bounding box: 47×66×73 Å